Protein AF-A0A3C2DFA2-F1 (afdb_monomer)

Solvent-accessible surface area (backbone atoms only — not comparable to full-atom values): 5857 Å² total; per-residue (Å²): 137,88,79,89,78,58,80,88,49,46,68,59,49,36,71,73,53,48,49,63,25,35,42,37,36,44,33,98,86,67,53,73,47,77,44,80,42,63,51,43,82,39,80,90,75,73,42,81,45,70,84,70,58,69,76,57,40,58,28,20,40,41,68,92,92,49,96,56,48,26,65,31,34,38,40,31,59,35,93,50,95,86,43,7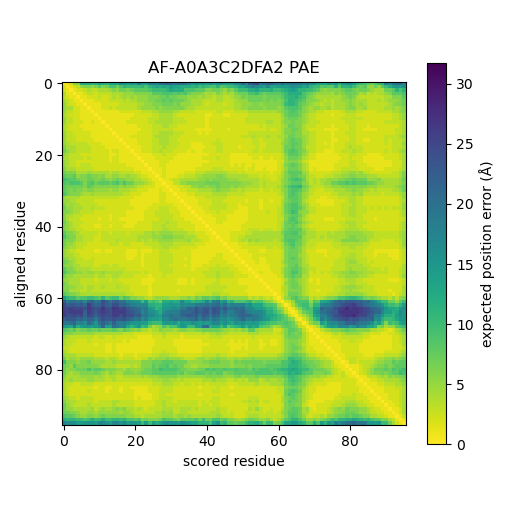2,63,50,74,45,82,45,73,34,66,54,83,132

Mean predicted aligned error: 4.71 Å

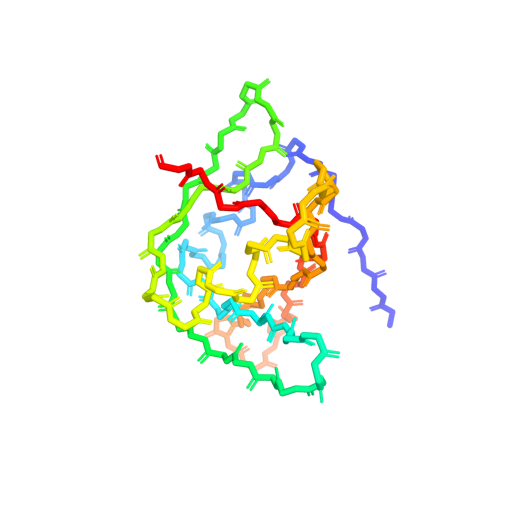Secondary structure (DSSP, 8-state):
------GGGHHHHHHHH-S-PEEEEE-TTS-EEEEE--EEEETTTTEEEE---HHHHHHHSPSTT----EEEEEEE--SSTTSPPEEEEEEE----

Nearest PDB structures (foldseek):
  3tgv-assembly2_D  TM=6.459E-01  e=1.375E-01  Vibrio cholerae O395
  2re7-assembly1_A-2  TM=5.847E-01  e=4.553E-01  Psychrobacter arcticus 273-4
  3swj-assembly1_A  TM=5.535E-01  e=6.056E-01  Campylobacter jejuni RM1221
  6u73-assembly1_A  TM=6.228E-01  e=2.990E+00  Homo sapiens
  6eub-assembly1_A  TM=2.906E-01  e=2.124E+00  Homo sapiens

Foldseek 3Di:
DDDDDDLVCVVVVCVQLPQWFWKWFAAPVGDIDTDTWGWDQDPVVSDIDTDDDDVRQNRQADDPPDPWGGWMKTWRDHPDPVGDIDIDIDRHHRDD

Radius of gyration: 13.74 Å; Cα contacts (8 Å, |Δi|>4): 153; chains: 1; bounding box: 36×30×30 Å

Sequence (96 aa):
MSISVPANDVPERLAEYGSAPFLVTTSVDGRVKVVHVAVLWDIQVAAFRCSPGGGTLQNLAGAEGGHAGRSATLVFPGRDADTHSWLVDVTGTADP

Structure (mmCIF, N/CA/C/O backbone):
data_AF-A0A3C2DFA2-F1
#
_entry.id   AF-A0A3C2DFA2-F1
#
loop_
_atom_site.group_PDB
_atom_site.id
_atom_site.type_symbol
_atom_site.label_atom_id
_atom_site.label_alt_id
_atom_site.label_comp_id
_atom_site.label_asym_id
_atom_site.label_entity_id
_atom_site.label_seq_id
_atom_site.pdbx_PDB_ins_code
_atom_site.Cartn_x
_atom_site.Cartn_y
_atom_site.Cartn_z
_atom_site.occupancy
_atom_site.B_iso_or_equiv
_atom_site.auth_seq_id
_atom_site.auth_comp_id
_atom_site.auth_asym_id
_atom_site.auth_atom_id
_atom_site.pdbx_PDB_model_num
ATOM 1 N N . MET A 1 1 ? 18.337 -4.036 7.881 1.00 62.41 1 MET A N 1
ATOM 2 C CA . MET A 1 1 ? 18.375 -2.583 7.600 1.00 62.41 1 MET A CA 1
ATOM 3 C C . MET A 1 1 ? 17.176 -2.245 6.735 1.00 62.41 1 MET A C 1
ATOM 5 O O . MET A 1 1 ? 16.881 -3.034 5.849 1.00 62.41 1 MET A O 1
ATOM 9 N N . SER A 1 2 ? 16.492 -1.133 6.997 1.00 75.56 2 SER A N 1
ATOM 10 C CA . SER A 1 2 ? 15.501 -0.553 6.082 1.00 75.56 2 SER A CA 1
ATOM 11 C C . SER A 1 2 ? 16.152 0.564 5.264 1.00 75.56 2 SER A C 1
ATOM 13 O O . SER A 1 2 ? 17.080 1.221 5.738 1.00 75.56 2 SER A O 1
ATOM 15 N N . ILE A 1 3 ? 15.685 0.759 4.032 1.00 80.81 3 ILE A N 1
ATOM 16 C CA . ILE A 1 3 ? 16.108 1.853 3.151 1.00 80.81 3 ILE A CA 1
ATOM 17 C C . ILE A 1 3 ? 14.896 2.764 2.983 1.00 80.81 3 ILE A C 1
ATOM 19 O O . ILE A 1 3 ? 13.816 2.291 2.634 1.00 80.81 3 ILE A O 1
ATOM 23 N N . SER A 1 4 ? 15.059 4.052 3.286 1.00 84.94 4 SER A N 1
ATOM 24 C CA . SER A 1 4 ? 13.977 5.022 3.111 1.00 84.94 4 SER A CA 1
ATOM 25 C C . SER A 1 4 ? 13.751 5.289 1.625 1.00 84.94 4 SER A C 1
ATOM 27 O O . SER A 1 4 ? 14.716 5.476 0.885 1.00 84.94 4 SER A O 1
ATOM 29 N N . VAL A 1 5 ? 12.487 5.330 1.210 1.00 85.19 5 VAL A N 1
ATOM 30 C CA . VAL A 1 5 ? 12.074 5.692 -0.150 1.00 85.19 5 VAL A CA 1
ATOM 31 C C . VAL A 1 5 ? 11.389 7.055 -0.078 1.00 85.19 5 VAL A C 1
ATOM 33 O O . VAL A 1 5 ? 10.365 7.174 0.601 1.00 85.19 5 VAL A O 1
ATOM 36 N N . PRO A 1 6 ? 11.922 8.096 -0.732 1.00 88.62 6 PRO A N 1
ATOM 37 C CA . PRO A 1 6 ? 11.277 9.397 -0.746 1.00 88.62 6 PRO A CA 1
ATOM 38 C C . PRO A 1 6 ? 10.076 9.393 -1.709 1.00 88.62 6 PRO A C 1
ATOM 40 O O . PRO A 1 6 ? 10.009 8.614 -2.659 1.00 88.62 6 PRO A O 1
ATOM 43 N N . ALA A 1 7 ? 9.098 10.270 -1.469 1.00 87.25 7 ALA A N 1
ATOM 44 C CA . ALA A 1 7 ? 7.828 10.263 -2.207 1.00 87.25 7 ALA A CA 1
ATOM 45 C C . ALA A 1 7 ? 7.988 10.468 -3.729 1.00 87.25 7 ALA A C 1
ATOM 47 O O . ALA A 1 7 ? 7.182 9.970 -4.511 1.00 87.25 7 ALA A O 1
ATOM 48 N N . ASN A 1 8 ? 9.038 11.172 -4.160 1.00 91.12 8 ASN A N 1
ATOM 49 C CA . ASN A 1 8 ? 9.363 11.373 -5.574 1.00 91.12 8 ASN A CA 1
ATOM 50 C C . ASN A 1 8 ? 9.804 10.083 -6.288 1.00 91.12 8 ASN A C 1
ATOM 52 O O . ASN A 1 8 ? 9.682 10.017 -7.508 1.00 91.12 8 ASN A O 1
ATOM 56 N N . ASP A 1 9 ? 10.248 9.064 -5.548 1.00 93.50 9 ASP A N 1
ATOM 57 C CA . ASP A 1 9 ? 10.713 7.786 -6.105 1.00 93.50 9 ASP A CA 1
ATOM 58 C C . ASP A 1 9 ? 9.592 6.731 -6.152 1.00 93.50 9 ASP A C 1
ATOM 60 O O . ASP A 1 9 ? 9.775 5.639 -6.694 1.00 93.50 9 ASP A O 1
ATOM 64 N N . VAL A 1 10 ? 8.398 7.046 -5.628 1.00 94.81 10 VAL A N 1
ATOM 65 C CA . VAL A 1 10 ? 7.231 6.145 -5.638 1.00 94.81 10 VAL A CA 1
ATOM 66 C C . VAL A 1 10 ? 6.877 5.646 -7.047 1.00 94.81 10 VAL A C 1
ATOM 68 O O . VAL A 1 10 ? 6.646 4.444 -7.182 1.00 94.81 10 VAL A O 1
ATOM 71 N N . PRO A 1 11 ? 6.864 6.475 -8.113 1.00 95.38 11 PRO A N 1
ATOM 72 C CA . PRO A 1 11 ? 6.597 5.982 -9.465 1.00 95.38 11 PRO A CA 1
ATOM 73 C C . PRO A 1 11 ? 7.604 4.928 -9.941 1.00 95.38 11 PRO A C 1
ATOM 75 O O . PRO A 1 11 ? 7.209 3.945 -10.566 1.00 95.38 11 PRO A O 1
ATOM 78 N N . GLU A 1 12 ? 8.889 5.100 -9.619 1.00 95.25 12 GLU A N 1
ATOM 79 C CA . GLU A 1 12 ? 9.930 4.129 -9.968 1.00 95.25 12 GLU A CA 1
ATOM 80 C C . GLU A 1 12 ? 9.740 2.827 -9.185 1.00 95.25 12 GLU A C 1
ATOM 82 O O . GLU A 1 12 ? 9.783 1.743 -9.765 1.00 95.25 12 GLU A O 1
ATOM 87 N N . ARG A 1 13 ? 9.432 2.919 -7.884 1.00 94.44 13 ARG A N 1
ATOM 88 C CA . ARG A 1 13 ? 9.134 1.729 -7.080 1.00 94.44 13 ARG A CA 1
ATOM 89 C C . ARG A 1 13 ? 7.889 0.997 -7.578 1.00 94.44 13 ARG A C 1
ATOM 91 O O . ARG A 1 13 ? 7.895 -0.224 -7.636 1.00 94.44 13 ARG A O 1
ATOM 98 N N . LEU A 1 14 ? 6.841 1.699 -8.005 1.00 95.50 14 LEU A N 1
ATOM 99 C CA . LEU A 1 14 ? 5.662 1.056 -8.597 1.00 95.50 14 LEU A CA 1
ATOM 100 C C . LEU A 1 14 ? 5.974 0.355 -9.927 1.00 95.50 14 LEU A C 1
ATOM 102 O O . LEU A 1 14 ? 5.356 -0.666 -10.225 1.00 95.50 14 LEU A O 1
ATOM 106 N N . ALA A 1 15 ? 6.930 0.861 -10.710 1.00 94.81 15 ALA A N 1
ATOM 107 C CA . ALA A 1 15 ? 7.400 0.180 -11.915 1.00 94.81 15 ALA A CA 1
ATOM 108 C C . ALA A 1 15 ? 8.195 -1.100 -11.593 1.00 94.81 15 ALA A C 1
ATOM 110 O O . ALA A 1 15 ? 8.115 -2.072 -12.342 1.00 94.81 15 ALA A O 1
ATOM 111 N N . GLU A 1 16 ? 8.933 -1.116 -10.481 1.00 93.38 16 GLU A N 1
ATOM 112 C CA . GLU A 1 16 ? 9.717 -2.271 -10.026 1.00 93.38 16 GLU A CA 1
ATOM 113 C C . GLU A 1 16 ? 8.858 -3.350 -9.347 1.00 93.38 16 GLU A C 1
ATOM 115 O O . GLU A 1 16 ? 8.978 -4.533 -9.666 1.00 93.38 16 GLU A O 1
ATOM 120 N N . TYR A 1 17 ? 7.992 -2.945 -8.419 1.00 94.56 17 TYR A N 1
ATOM 121 C CA . TYR A 1 17 ? 7.224 -3.838 -7.546 1.00 94.56 17 TYR A CA 1
ATOM 122 C C . TYR A 1 17 ? 5.808 -4.137 -8.054 1.00 94.56 17 TYR A C 1
ATOM 124 O O . TYR A 1 17 ? 5.138 -5.039 -7.549 1.00 94.56 17 TYR A O 1
ATOM 132 N N . GLY A 1 18 ? 5.332 -3.378 -9.041 1.00 95.25 18 GLY A N 1
ATOM 133 C CA . GLY A 1 18 ? 3.944 -3.401 -9.482 1.00 95.25 18 GLY A CA 1
ATOM 134 C C . GLY A 1 18 ? 3.017 -2.563 -8.597 1.00 95.25 18 GLY A C 1
ATOM 135 O O . GLY A 1 18 ? 3.385 -2.050 -7.542 1.00 95.25 18 GLY A O 1
ATOM 136 N N . SER A 1 19 ? 1.770 -2.419 -9.046 1.00 96.25 19 SER A N 1
ATOM 137 C CA . SER A 1 19 ? 0.756 -1.552 -8.431 1.00 96.25 19 SER A CA 1
ATOM 138 C C . SER A 1 19 ? -0.338 -2.315 -7.683 1.00 96.25 19 SER A C 1
ATOM 140 O O . SER A 1 19 ? -1.421 -1.780 -7.455 1.00 96.25 19 SER A O 1
ATOM 142 N N . ALA A 1 20 ? -0.080 -3.566 -7.299 1.00 96.31 20 ALA A N 1
ATOM 143 C CA . ALA A 1 20 ? -1.044 -4.399 -6.589 1.00 96.31 20 ALA A CA 1
ATOM 144 C C . ALA A 1 20 ? -0.452 -4.958 -5.279 1.00 96.31 20 ALA A C 1
ATOM 146 O O . ALA A 1 20 ? -0.088 -6.129 -5.209 1.00 96.31 20 ALA A O 1
ATOM 147 N N . PRO A 1 21 ? -0.286 -4.118 -4.243 1.00 97.56 21 PRO A N 1
ATOM 148 C CA . PRO A 1 21 ? 0.205 -4.556 -2.943 1.00 97.56 21 PRO A CA 1
ATOM 149 C C . PRO A 1 21 ? -0.859 -5.316 -2.142 1.00 97.56 21 PRO A C 1
ATOM 151 O O . PRO A 1 21 ? -2.063 -5.283 -2.426 1.00 97.56 21 PRO A O 1
ATOM 154 N N . PHE A 1 22 ? -0.412 -5.912 -1.039 1.00 98.12 22 PHE A N 1
ATOM 155 C CA . PHE A 1 22 ? -1.294 -6.212 0.080 1.00 98.12 22 PHE A CA 1
ATOM 156 C C . PHE A 1 22 ? -1.520 -4.950 0.914 1.00 98.12 22 PHE A C 1
ATOM 158 O O . PHE A 1 22 ? -0.572 -4.345 1.406 1.00 98.12 22 PHE A O 1
ATOM 165 N N . LEU A 1 23 ? -2.777 -4.575 1.117 1.00 97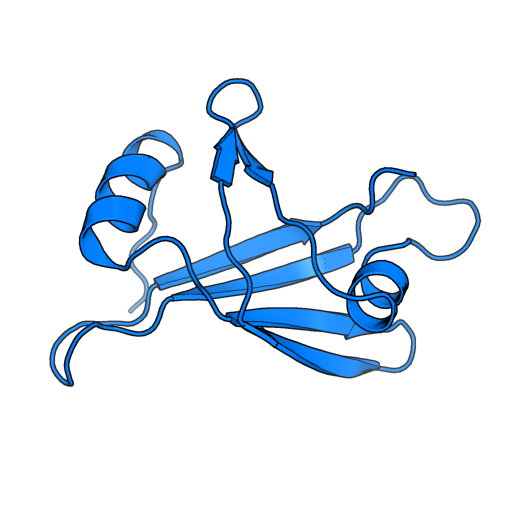.81 23 LEU A N 1
ATOM 166 C CA . LEU A 1 23 ? -3.186 -3.556 2.072 1.00 97.81 23 LEU A CA 1
ATOM 167 C C . LEU A 1 23 ? -3.525 -4.225 3.405 1.00 97.81 23 LEU A C 1
ATOM 169 O O . LEU A 1 23 ? -4.474 -5.009 3.502 1.00 97.81 23 LEU A O 1
ATOM 173 N N . VAL A 1 24 ? -2.747 -3.884 4.426 1.00 97.50 24 VAL A N 1
ATOM 174 C CA . VAL A 1 24 ? -2.933 -4.302 5.812 1.00 97.50 24 VAL A CA 1
ATOM 175 C C . VAL A 1 24 ? -3.610 -3.1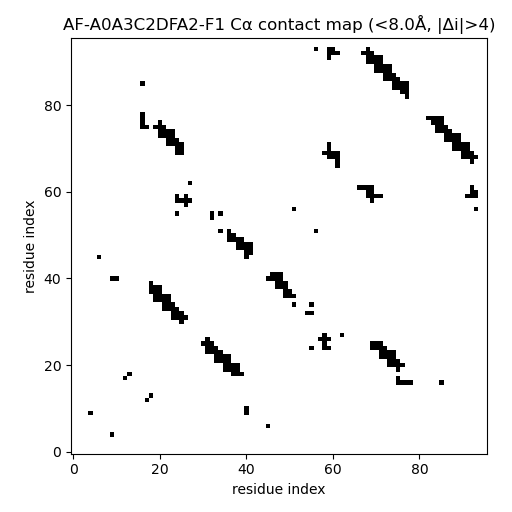70 6.571 1.00 97.50 24 VAL A C 1
ATOM 177 O O . VAL A 1 24 ? -3.126 -2.040 6.590 1.00 97.50 24 VAL A O 1
ATOM 180 N N . THR A 1 25 ? -4.737 -3.473 7.203 1.00 95.12 25 THR A N 1
ATOM 181 C CA . THR A 1 25 ? -5.480 -2.535 8.054 1.00 95.12 25 THR A CA 1
ATOM 182 C C . THR A 1 25 ? -5.825 -3.197 9.374 1.00 95.12 25 THR A C 1
ATOM 184 O O . THR A 1 25 ? -6.022 -4.414 9.422 1.00 95.12 25 THR A O 1
ATOM 187 N N . THR A 1 26 ? -5.959 -2.393 10.422 1.00 91.06 26 THR A N 1
ATOM 188 C CA . THR A 1 26 ? -6.320 -2.871 11.757 1.00 91.06 26 THR A CA 1
ATOM 189 C C . THR A 1 26 ? -7.554 -2.125 12.238 1.00 91.06 26 THR A C 1
ATOM 191 O O . THR A 1 26 ? -7.611 -0.898 12.175 1.00 91.06 26 THR A O 1
ATOM 194 N N . SER A 1 27 ? 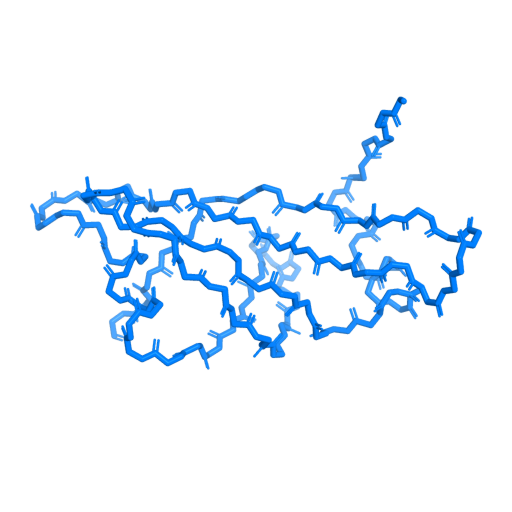-8.556 -2.861 12.697 1.00 85.75 27 SER A N 1
ATOM 195 C CA . SER A 1 27 ? -9.746 -2.300 13.332 1.00 85.75 27 SER A CA 1
ATOM 196 C C . SER A 1 27 ? -9.436 -1.747 14.729 1.00 85.75 27 SER A C 1
ATOM 198 O O . SER A 1 27 ? -8.381 -1.991 15.316 1.00 85.75 27 SER A O 1
ATOM 200 N N . VAL A 1 28 ? -10.411 -1.055 15.320 1.00 82.75 28 VAL A N 1
ATOM 201 C CA . VAL A 1 28 ? -10.317 -0.532 16.696 1.00 82.75 28 VAL A CA 1
ATOM 202 C C . VAL A 1 28 ? -10.159 -1.615 17.766 1.00 82.75 28 VAL A C 1
ATOM 204 O O . VAL A 1 28 ? -9.582 -1.350 18.814 1.00 82.75 28 VAL A O 1
ATOM 207 N N . ASP A 1 29 ? -10.651 -2.827 17.500 1.00 84.69 29 ASP A N 1
ATOM 208 C CA . ASP A 1 29 ? -10.555 -3.986 18.395 1.00 84.69 29 ASP A CA 1
ATOM 209 C C . ASP A 1 29 ? -9.323 -4.866 18.108 1.00 84.69 29 ASP A C 1
ATOM 211 O O . ASP A 1 29 ? -9.196 -5.957 18.660 1.00 84.69 29 ASP A O 1
ATOM 215 N N . GLY A 1 30 ? -8.402 -4.398 17.257 1.00 84.19 30 GLY A N 1
ATOM 216 C CA . GLY A 1 30 ? -7.139 -5.078 16.969 1.00 84.19 30 GLY A CA 1
ATOM 217 C C . GLY A 1 30 ? -7.234 -6.201 15.934 1.00 84.19 30 GLY A C 1
ATOM 218 O O . GLY A 1 30 ? -6.248 -6.903 15.707 1.00 84.19 30 GLY A O 1
ATOM 219 N N . ARG A 1 31 ? -8.383 -6.386 15.273 1.00 87.88 31 ARG A N 1
ATOM 220 C CA . ARG A 1 31 ? -8.507 -7.341 14.165 1.00 87.88 31 ARG A CA 1
ATOM 221 C C . ARG A 1 31 ? -7.789 -6.815 12.930 1.00 87.88 31 ARG A C 1
ATOM 223 O O . ARG A 1 31 ? -8.086 -5.739 12.413 1.00 87.88 31 ARG A O 1
ATOM 230 N N . VAL A 1 32 ? -6.868 -7.627 12.426 1.00 92.06 32 VAL A N 1
ATOM 231 C CA . VAL A 1 32 ? -6.127 -7.338 11.199 1.00 92.06 32 VAL A CA 1
ATOM 232 C C . VAL A 1 32 ? -6.903 -7.853 9.995 1.00 92.06 32 VAL A C 1
ATOM 234 O O . VAL A 1 32 ? -7.407 -8.978 9.987 1.00 92.06 32 VAL A O 1
ATOM 237 N N . LYS A 1 33 ? -6.959 -7.038 8.945 1.00 93.88 33 LYS A N 1
ATOM 238 C CA . LYS A 1 33 ? -7.445 -7.428 7.628 1.00 93.88 33 LYS A CA 1
ATOM 239 C C . LYS A 1 33 ? -6.368 -7.175 6.586 1.00 93.88 33 LYS A C 1
ATOM 241 O O . LYS A 1 33 ? -5.833 -6.072 6.504 1.00 93.88 33 LYS A O 1
ATOM 246 N N . VAL A 1 34 ? -6.115 -8.192 5.769 1.00 97.25 34 VAL A N 1
ATOM 247 C CA . VAL A 1 34 ? -5.177 -8.147 4.647 1.00 97.25 34 VAL A CA 1
ATOM 248 C C . VAL A 1 34 ? -5.952 -8.401 3.363 1.00 97.25 34 VAL A C 1
ATOM 250 O O . VAL A 1 34 ? -6.704 -9.372 3.274 1.00 97.25 34 VAL A O 1
ATOM 253 N N . VAL A 1 35 ? -5.800 -7.520 2.380 1.00 97.12 35 VAL A N 1
ATOM 254 C CA . VAL A 1 35 ? -6.414 -7.671 1.054 1.00 97.12 35 VAL A CA 1
ATOM 255 C C . VAL A 1 35 ? -5.408 -7.323 -0.027 1.00 97.12 35 VAL A C 1
ATOM 257 O O . VAL A 1 35 ? -4.614 -6.409 0.147 1.00 97.12 35 VAL A O 1
ATOM 260 N N . HIS A 1 36 ? -5.461 -8.020 -1.154 1.00 97.12 36 HIS A N 1
ATOM 261 C CA . HIS A 1 36 ? -4.749 -7.601 -2.356 1.00 97.12 36 HIS A CA 1
ATOM 262 C C . HIS A 1 36 ? -5.581 -6.526 -3.068 1.00 97.12 36 HIS A C 1
ATOM 264 O O . HIS A 1 36 ? -6.775 -6.737 -3.297 1.00 97.12 36 HIS A O 1
ATOM 270 N N . VAL A 1 37 ? -4.993 -5.371 -3.384 1.00 97.19 37 VAL A N 1
ATOM 271 C CA . VAL A 1 37 ? -5.726 -4.240 -3.974 1.00 97.19 37 VAL A CA 1
ATOM 272 C C . VAL A 1 37 ? -4.869 -3.516 -5.005 1.00 97.19 37 VAL A C 1
ATOM 274 O O . VAL A 1 37 ? -3.682 -3.316 -4.786 1.00 97.19 37 VAL A O 1
ATOM 277 N N . ALA A 1 38 ? -5.468 -3.106 -6.124 1.00 97.56 38 ALA A N 1
ATOM 278 C CA . ALA A 1 38 ? -4.801 -2.211 -7.062 1.00 97.56 38 ALA A CA 1
ATOM 279 C C . ALA A 1 38 ? -4.732 -0.795 -6.472 1.00 97.56 38 ALA A C 1
ATOM 281 O O . ALA A 1 38 ? -5.739 -0.271 -5.983 1.00 97.56 38 ALA A O 1
ATOM 282 N N . VAL A 1 39 ? -3.555 -0.180 -6.534 1.00 97.50 39 VAL A N 1
ATOM 283 C CA . VAL A 1 39 ? -3.313 1.186 -6.073 1.00 97.50 39 VAL A CA 1
ATOM 284 C C . VAL A 1 39 ? -2.945 2.098 -7.237 1.00 97.50 39 VAL A C 1
ATOM 286 O O . VAL A 1 39 ? -2.317 1.685 -8.211 1.00 97.50 39 VAL A O 1
ATOM 289 N N . LEU A 1 40 ? -3.311 3.366 -7.106 1.00 96.81 40 LEU A N 1
ATOM 290 C CA . LEU A 1 40 ? -2.865 4.454 -7.966 1.00 96.81 40 LEU A CA 1
ATOM 291 C C . LEU A 1 40 ? -2.077 5.451 -7.121 1.00 96.81 40 LEU A C 1
ATOM 293 O O . LEU A 1 40 ? -2.454 5.726 -5.982 1.00 96.81 40 LEU A O 1
ATOM 297 N N . TRP A 1 41 ? -0.999 5.996 -7.676 1.00 96.31 41 TRP A N 1
ATOM 298 C CA . TRP A 1 41 ? -0.257 7.084 -7.047 1.00 96.31 41 TRP A CA 1
ATOM 299 C C . TRP A 1 41 ? -0.798 8.432 -7.517 1.00 96.31 41 TRP A C 1
ATOM 301 O O . TRP A 1 41 ? -0.772 8.736 -8.710 1.00 96.31 41 TRP A O 1
ATOM 311 N N . ASP A 1 42 ? -1.272 9.238 -6.574 1.00 94.88 42 ASP A N 1
ATOM 312 C CA . ASP A 1 42 ? -1.673 10.619 -6.798 1.00 94.88 42 ASP A CA 1
ATOM 313 C C . ASP A 1 42 ? -0.507 11.546 -6.437 1.00 94.88 42 ASP A C 1
ATOM 315 O O . ASP A 1 42 ? -0.246 11.833 -5.267 1.00 94.88 42 ASP A O 1
ATOM 319 N N . ILE A 1 43 ? 0.208 12.006 -7.465 1.00 91.00 43 ILE A N 1
ATOM 320 C CA . ILE A 1 43 ? 1.383 12.873 -7.317 1.00 91.00 43 ILE A CA 1
ATOM 321 C C . ILE A 1 43 ? 1.036 14.253 -6.740 1.00 91.00 43 ILE A C 1
ATOM 323 O O . ILE A 1 43 ? 1.902 14.890 -6.148 1.00 91.00 43 ILE A O 1
ATOM 327 N N . GLN A 1 44 ? -0.207 14.727 -6.895 1.00 92.06 44 GLN A N 1
ATOM 328 C CA . GLN A 1 44 ? -0.594 16.076 -6.466 1.00 92.06 44 GLN A CA 1
ATOM 329 C C . GLN A 1 44 ? -0.702 16.171 -4.944 1.00 92.06 44 GLN A C 1
ATOM 331 O O . GLN A 1 44 ? -0.357 17.196 -4.362 1.00 92.06 44 GLN A O 1
ATOM 336 N N . VAL A 1 45 ? -1.156 15.094 -4.302 1.00 91.50 45 VAL A N 1
ATOM 337 C CA . VAL A 1 45 ? -1.307 15.012 -2.840 1.00 91.50 45 VAL A CA 1
ATOM 338 C C . VAL A 1 45 ? -0.341 14.021 -2.189 1.00 91.50 45 VAL A C 1
ATOM 340 O O . VAL A 1 45 ? -0.433 13.786 -0.988 1.00 91.50 45 VAL A O 1
ATOM 343 N N . ALA A 1 46 ? 0.574 13.443 -2.973 1.00 92.06 46 ALA A N 1
ATOM 344 C CA . ALA A 1 46 ? 1.523 12.419 -2.548 1.00 92.06 46 ALA A CA 1
ATOM 345 C C . ALA A 1 46 ? 0.850 11.268 -1.770 1.00 92.06 46 ALA A C 1
ATOM 347 O O . ALA A 1 46 ? 1.287 10.899 -0.677 1.00 92.06 46 ALA A O 1
ATOM 348 N N . ALA A 1 47 ? -0.229 10.707 -2.331 1.00 93.69 47 ALA A N 1
ATOM 349 C CA . ALA A 1 47 ? -1.029 9.671 -1.679 1.00 93.69 47 ALA A CA 1
ATOM 350 C C . ALA A 1 47 ? -1.356 8.488 -2.598 1.00 93.69 47 ALA A C 1
ATOM 352 O O . ALA A 1 47 ? -1.513 8.630 -3.811 1.00 93.69 47 ALA A O 1
ATOM 353 N N . PHE A 1 48 ? -1.533 7.312 -1.995 1.00 96.00 48 PHE A N 1
ATOM 354 C CA . PHE A 1 48 ? -2.088 6.148 -2.680 1.00 96.00 48 PHE A CA 1
ATOM 355 C C . PHE A 1 48 ? -3.620 6.192 -2.667 1.00 96.00 48 PHE A C 1
ATOM 357 O O . PHE A 1 48 ? -4.237 6.418 -1.626 1.00 96.00 48 PHE A O 1
ATOM 364 N N . ARG A 1 49 ? -4.240 5.919 -3.816 1.00 95.81 49 ARG A N 1
ATOM 365 C CA . ARG A 1 49 ? -5.690 5.749 -3.982 1.00 95.81 49 ARG A CA 1
ATOM 366 C C . ARG A 1 49 ? -6.001 4.291 -4.293 1.00 95.81 49 ARG A C 1
ATOM 368 O O . ARG A 1 49 ? -5.290 3.667 -5.076 1.00 95.81 49 ARG A O 1
ATOM 375 N N . CYS A 1 50 ? -7.057 3.745 -3.699 1.00 95.81 50 CYS A N 1
ATOM 376 C CA . CYS A 1 50 ? -7.510 2.381 -3.9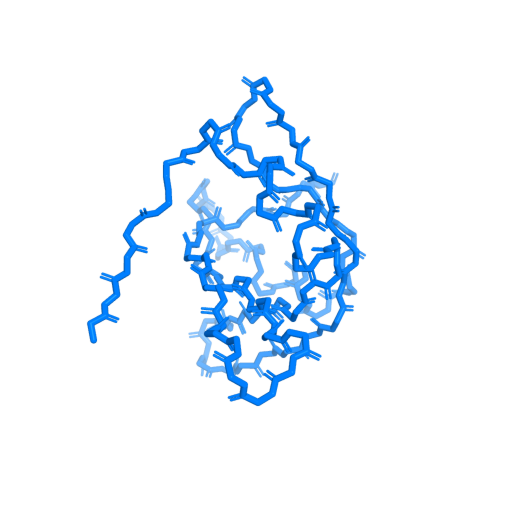69 1.00 95.81 50 CYS A CA 1
ATOM 377 C C . CYS A 1 50 ? -8.999 2.208 -3.639 1.00 95.81 50 CYS A C 1
ATOM 379 O O . CYS A 1 50 ? -9.591 3.049 -2.966 1.00 95.81 50 CYS A O 1
ATOM 381 N N . SER A 1 51 ? -9.596 1.105 -4.097 1.00 95.62 51 SER A N 1
ATOM 382 C CA . SER A 1 51 ? -11.010 0.778 -3.852 1.00 95.62 51 SER A CA 1
ATOM 383 C C . SER A 1 51 ? -11.139 -0.597 -3.186 1.00 95.62 51 SER A C 1
ATOM 385 O O . SER A 1 51 ? -11.453 -1.584 -3.856 1.00 95.62 51 SER A O 1
ATOM 387 N N . PRO A 1 52 ? -10.838 -0.713 -1.879 1.00 94.56 52 PRO A N 1
ATOM 388 C CA . PRO A 1 52 ? -10.926 -1.982 -1.175 1.00 94.56 52 PRO A CA 1
ATOM 389 C C . PRO A 1 52 ? -12.375 -2.295 -0.765 1.00 94.56 52 PRO A C 1
ATOM 391 O O . PRO A 1 52 ? -13.258 -1.440 -0.780 1.00 94.56 52 PRO A O 1
ATOM 394 N N . GLY A 1 53 ? -12.632 -3.539 -0.356 1.00 94.19 53 GLY A N 1
ATOM 395 C CA . GLY A 1 53 ? -13.966 -3.958 0.085 1.00 94.19 53 GLY A CA 1
ATOM 396 C C . GLY A 1 53 ? -14.395 -3.377 1.442 1.00 94.19 53 GLY A C 1
ATOM 397 O O . GLY A 1 53 ? -13.569 -2.946 2.249 1.00 94.19 53 GLY A O 1
ATOM 398 N N . GLY A 1 54 ? -15.696 -3.477 1.746 1.00 91.81 54 GLY A N 1
ATOM 399 C CA . GLY A 1 54 ? -16.341 -2.831 2.901 1.00 91.81 54 GLY A CA 1
ATOM 400 C C . GLY A 1 54 ? -15.661 -3.044 4.257 1.00 91.81 54 GLY A C 1
ATOM 401 O O . GLY A 1 54 ? -15.482 -2.091 4.998 1.00 91.81 54 GLY A O 1
ATOM 402 N N . GLY A 1 55 ? -15.194 -4.255 4.578 1.00 90.69 55 GLY A N 1
ATOM 403 C CA . GLY A 1 55 ? -14.503 -4.467 5.862 1.00 90.69 55 GLY A CA 1
ATOM 404 C C . GLY A 1 55 ? -13.150 -3.744 5.979 1.00 90.69 55 GLY A C 1
ATOM 405 O O . GLY A 1 55 ? -12.712 -3.457 7.080 1.00 90.69 55 GLY A O 1
ATOM 406 N N . THR A 1 56 ? -12.480 -3.445 4.860 1.00 93.12 56 THR A N 1
ATOM 407 C CA . THR A 1 56 ? -11.259 -2.620 4.875 1.00 93.12 56 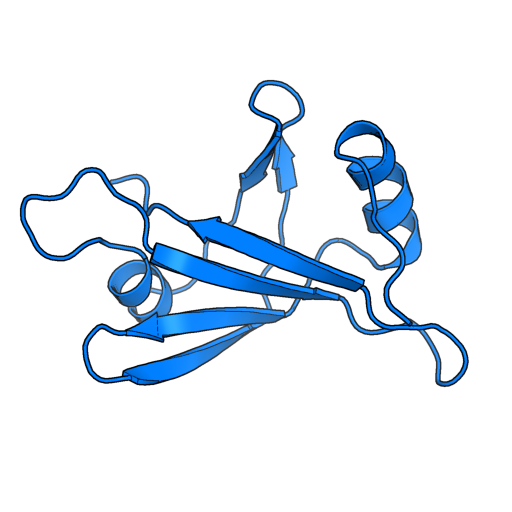THR A CA 1
ATOM 408 C C . THR A 1 56 ? -11.632 -1.147 5.013 1.00 93.12 56 THR A C 1
ATOM 410 O O . THR A 1 56 ? -11.022 -0.442 5.806 1.00 93.12 56 THR A O 1
ATOM 413 N N . LEU A 1 57 ? -12.681 -0.702 4.309 1.00 92.00 57 LEU A N 1
ATOM 414 C CA . LEU A 1 57 ? -13.228 0.649 4.467 1.00 92.00 57 LEU A CA 1
ATOM 415 C C . LEU A 1 57 ? -13.671 0.916 5.911 1.00 92.00 57 LEU A C 1
ATOM 417 O O . LEU A 1 57 ? -13.367 1.972 6.438 1.00 92.00 57 LEU A O 1
ATOM 421 N N . GLN A 1 58 ? -14.298 -0.054 6.582 1.00 89.31 58 GLN A N 1
ATOM 422 C CA . GLN A 1 58 ? -14.659 0.044 8.002 1.00 89.31 58 GLN A CA 1
ATOM 423 C C . GLN A 1 58 ? -13.440 0.186 8.921 1.00 89.31 58 GLN A C 1
ATOM 425 O O . GLN A 1 58 ? -13.509 0.919 9.899 1.00 89.31 58 GLN A O 1
ATOM 430 N N . ASN A 1 59 ? -12.324 -0.485 8.612 1.00 89.94 59 ASN A N 1
ATOM 431 C CA . ASN A 1 59 ? -11.084 -0.318 9.374 1.00 89.94 59 ASN A CA 1
ATOM 432 C C . ASN A 1 59 ? -10.453 1.068 9.164 1.00 89.94 59 ASN A C 1
ATOM 434 O O . ASN A 1 59 ? -9.782 1.567 10.062 1.00 89.94 59 ASN A O 1
ATOM 438 N N . LEU A 1 60 ? -10.636 1.667 7.982 1.00 88.62 60 LEU A N 1
ATOM 439 C CA . LEU A 1 60 ? -10.103 2.988 7.625 1.00 88.62 60 LEU A CA 1
ATOM 440 C C . LEU A 1 60 ? -11.016 4.143 8.045 1.00 88.62 60 LEU A C 1
ATOM 442 O O . LEU A 1 60 ? -10.529 5.242 8.312 1.00 88.62 60 LEU A O 1
ATOM 446 N N . ALA A 1 61 ? -12.326 3.905 8.112 1.00 81.06 61 ALA A N 1
ATOM 447 C CA . ALA A 1 61 ? -13.282 4.820 8.703 1.00 81.06 61 ALA A CA 1
ATOM 448 C C . ALA A 1 61 ? -12.888 5.007 10.175 1.00 81.06 61 ALA A C 1
ATOM 450 O O . ALA A 1 61 ? -12.832 4.054 10.954 1.00 81.06 61 ALA A O 1
ATOM 451 N N . GLY A 1 62 ? -12.518 6.233 10.546 1.00 63.94 62 GLY A N 1
ATOM 452 C CA . GLY A 1 62 ? -12.193 6.577 11.927 1.00 63.94 62 GLY A CA 1
ATOM 453 C C . GLY A 1 62 ? -13.314 6.166 12.891 1.00 63.94 62 GLY A C 1
ATOM 454 O O . GLY A 1 62 ? -14.442 5.890 12.485 1.00 63.94 62 GLY A O 1
ATOM 455 N N . ALA A 1 63 ? -13.022 6.150 14.198 1.00 54.81 63 ALA A N 1
ATOM 456 C CA . ALA A 1 63 ? -14.130 6.115 15.156 1.00 54.81 63 ALA A CA 1
ATOM 457 C C . ALA A 1 63 ? -14.986 7.373 14.929 1.00 54.81 63 ALA A C 1
ATOM 459 O O . ALA A 1 63 ? -14.422 8.435 14.641 1.00 54.81 63 ALA A O 1
ATOM 460 N N . GLU A 1 64 ? -16.312 7.238 15.006 1.00 51.97 64 GLU A N 1
ATOM 461 C CA . GLU A 1 64 ? -17.243 8.332 14.721 1.00 51.97 64 GLU A CA 1
ATOM 462 C C . GLU A 1 64 ? -16.798 9.639 15.400 1.00 51.97 64 GLU A C 1
ATOM 464 O O . GLU A 1 64 ? -16.574 9.684 16.610 1.00 51.97 64 GLU A O 1
ATOM 469 N N . GLY A 1 65 ? -16.621 10.696 14.599 1.00 49.09 65 GLY A N 1
ATOM 470 C CA . GLY A 1 65 ? -16.269 12.040 15.075 1.00 49.09 65 GLY A CA 1
ATOM 471 C C . GLY A 1 65 ? -14.804 12.472 14.920 1.00 49.09 65 GLY A C 1
ATOM 472 O O . GLY A 1 65 ? -14.495 13.618 15.235 1.00 49.09 65 GLY A O 1
ATOM 473 N N . GLY A 1 66 ? -13.899 11.628 14.411 1.00 47.72 66 GLY A N 1
ATOM 474 C CA . GLY A 1 66 ? -12.498 12.004 14.173 1.00 47.72 66 GLY A CA 1
ATOM 475 C C . GLY A 1 66 ? -12.132 12.118 12.691 1.00 47.72 66 GLY A C 1
ATOM 476 O O . GLY A 1 66 ? -12.223 11.140 11.961 1.00 47.72 66 GLY A O 1
ATOM 477 N N . HIS A 1 67 ? -11.625 13.275 12.251 1.00 50.97 67 HIS A N 1
ATOM 478 C CA . HIS A 1 67 ? -10.983 13.456 10.930 1.00 50.97 67 HIS A CA 1
ATOM 479 C C . HIS A 1 67 ? -9.587 12.803 10.831 1.00 50.97 67 HIS A C 1
ATOM 481 O O . HIS A 1 67 ? -8.868 13.005 9.856 1.00 50.97 67 HIS A O 1
ATOM 487 N N . ALA A 1 68 ? -9.168 12.051 11.851 1.00 61.47 68 ALA A N 1
ATOM 488 C CA . ALA A 1 68 ? -7.890 11.359 11.857 1.00 61.47 68 ALA A CA 1
ATOM 489 C C . ALA A 1 68 ? -8.047 9.995 11.173 1.00 61.47 68 ALA A C 1
ATOM 491 O O . ALA A 1 68 ? -8.796 9.141 11.653 1.00 61.47 68 ALA A O 1
ATOM 492 N N . GLY A 1 69 ? -7.346 9.798 10.054 1.00 66.56 69 GLY A N 1
ATOM 493 C CA . GLY A 1 69 ? -7.261 8.493 9.403 1.00 66.56 69 GLY A CA 1
ATOM 494 C C . GLY A 1 69 ? -6.638 7.423 10.307 1.00 66.56 69 GLY A C 1
ATOM 495 O O . GLY A 1 69 ? -6.085 7.710 11.372 1.00 66.56 69 GLY A O 1
ATOM 496 N N . ARG A 1 70 ? -6.736 6.163 9.889 1.00 85.81 70 ARG A N 1
ATOM 497 C CA . ARG A 1 70 ? -6.227 4.999 10.626 1.00 85.81 70 ARG A CA 1
ATOM 498 C C . ARG A 1 70 ? -4.942 4.484 9.998 1.00 85.81 70 ARG A C 1
ATOM 500 O O . ARG A 1 70 ? -4.769 4.547 8.783 1.00 85.81 70 ARG A O 1
ATOM 507 N N . SER A 1 71 ? -4.042 3.965 10.829 1.00 89.12 71 SER A N 1
ATOM 508 C CA . SER A 1 71 ? -2.806 3.353 10.347 1.00 89.12 71 SER A CA 1
ATOM 509 C C . SER A 1 71 ? -3.106 2.181 9.417 1.00 89.12 71 SER A C 1
ATOM 511 O O . SER A 1 71 ? -3.945 1.326 9.713 1.00 89.12 71 SER A O 1
ATOM 513 N N . ALA A 1 72 ? -2.390 2.144 8.304 1.00 93.88 72 ALA A N 1
ATOM 514 C CA . ALA A 1 72 ? -2.397 1.051 7.355 1.00 93.88 72 ALA A CA 1
ATOM 515 C C . ALA A 1 72 ? -0.987 0.862 6.794 1.00 93.88 72 ALA A C 1
ATOM 517 O O . ALA A 1 72 ? -0.181 1.791 6.803 1.00 93.88 72 ALA A O 1
ATOM 518 N N . THR A 1 73 ? -0.711 -0.326 6.273 1.00 96.38 73 THR A N 1
ATOM 519 C CA . THR A 1 73 ? 0.561 -0.620 5.609 1.00 96.38 73 THR A CA 1
ATOM 520 C C . THR A 1 73 ? 0.275 -1.222 4.245 1.00 96.38 73 THR A C 1
ATOM 522 O O . THR A 1 73 ? -0.516 -2.161 4.126 1.00 96.38 73 THR A O 1
ATOM 525 N N . LEU A 1 74 ? 0.920 -0.693 3.210 1.00 97.50 74 LEU A N 1
ATOM 526 C CA . LEU A 1 74 ? 1.014 -1.355 1.915 1.00 97.50 74 LEU A CA 1
ATOM 527 C C . LEU A 1 74 ? 2.261 -2.233 1.917 1.00 97.50 74 LEU A C 1
ATOM 529 O O . LEU A 1 74 ? 3.354 -1.763 2.230 1.00 97.50 74 LEU A O 1
ATOM 533 N N . VAL A 1 75 ? 2.095 -3.500 1.565 1.00 97.50 75 VAL A N 1
ATOM 534 C CA . VAL A 1 75 ? 3.181 -4.471 1.450 1.00 97.50 75 VAL A CA 1
ATOM 535 C C . VAL A 1 75 ? 3.303 -4.874 -0.009 1.00 97.50 75 VAL A C 1
ATOM 537 O O . VAL A 1 75 ? 2.436 -5.562 -0.554 1.00 97.50 75 VAL A O 1
ATOM 540 N N . PHE A 1 76 ? 4.391 -4.440 -0.630 1.00 96.81 76 PHE A N 1
ATOM 541 C CA . PHE A 1 76 ? 4.782 -4.813 -1.977 1.00 96.81 76 PHE A CA 1
ATOM 542 C C . PHE A 1 76 ? 5.799 -5.959 -1.883 1.00 96.81 76 PHE A C 1
ATOM 544 O O . PHE A 1 76 ? 6.927 -5.734 -1.427 1.00 96.81 76 PHE A O 1
ATOM 551 N N . PRO A 1 77 ? 5.417 -7.197 -2.241 1.00 94.12 77 PRO A N 1
ATOM 552 C CA . PRO A 1 77 ? 6.345 -8.317 -2.206 1.00 94.12 77 PRO A CA 1
ATOM 553 C C . PRO A 1 77 ? 7.456 -8.117 -3.240 1.00 94.12 77 PRO A C 1
ATOM 555 O O . PRO A 1 77 ? 7.218 -7.586 -4.325 1.00 94.12 77 PRO A O 1
ATOM 558 N N . GLY A 1 78 ? 8.665 -8.573 -2.914 1.00 91.31 78 GLY A N 1
ATOM 559 C CA . GLY A 1 78 ? 9.732 -8.684 -3.903 1.00 91.31 78 GLY A CA 1
ATOM 560 C C . GLY A 1 78 ? 9.303 -9.600 -5.050 1.00 91.31 78 GLY A C 1
ATOM 561 O O . GLY A 1 78 ? 8.594 -10.587 -4.839 1.00 91.31 78 GLY A O 1
ATOM 562 N N . ARG A 1 79 ? 9.724 -9.278 -6.274 1.00 86.88 79 ARG A N 1
ATOM 563 C CA . ARG A 1 79 ? 9.391 -10.075 -7.468 1.00 86.88 79 ARG A CA 1
ATOM 564 C C . ARG A 1 79 ? 10.002 -11.487 -7.450 1.00 86.88 79 ARG A C 1
ATOM 566 O O . ARG A 1 79 ? 9.540 -12.368 -8.169 1.00 86.88 79 ARG A O 1
ATOM 573 N N . ASP A 1 80 ? 11.065 -11.675 -6.672 1.00 88.00 80 ASP A N 1
ATOM 574 C CA . ASP A 1 80 ? 11.847 -12.899 -6.522 1.00 88.00 80 ASP A CA 1
ATOM 575 C C . ASP A 1 80 ? 12.422 -12.984 -5.094 1.00 88.00 80 ASP A C 1
ATOM 577 O O . ASP A 1 80 ? 12.226 -12.080 -4.279 1.00 88.00 80 ASP A O 1
ATOM 581 N N . ALA A 1 81 ? 13.104 -14.088 -4.776 1.00 86.75 81 ALA A N 1
ATOM 582 C CA . ALA A 1 81 ? 13.636 -14.350 -3.436 1.00 86.75 81 ALA A CA 1
ATOM 583 C C . ALA A 1 81 ? 14.794 -13.420 -3.024 1.00 86.75 81 ALA A C 1
ATOM 585 O O . ALA A 1 81 ? 15.073 -13.300 -1.831 1.00 86.75 81 ALA A O 1
ATOM 586 N N . ASP A 1 82 ? 15.447 -12.769 -3.989 1.00 87.81 82 ASP A N 1
ATOM 587 C CA . ASP A 1 82 ? 16.606 -11.901 -3.764 1.00 87.81 82 ASP A CA 1
ATOM 588 C C . ASP A 1 82 ? 16.206 -10.415 -3.676 1.00 87.81 82 ASP A C 1
ATOM 590 O O . ASP A 1 82 ? 16.993 -9.564 -3.251 1.00 87.81 82 ASP A O 1
ATOM 594 N N . THR A 1 83 ? 14.965 -10.090 -4.049 1.00 87.38 83 THR A N 1
ATOM 595 C CA . THR A 1 83 ? 14.40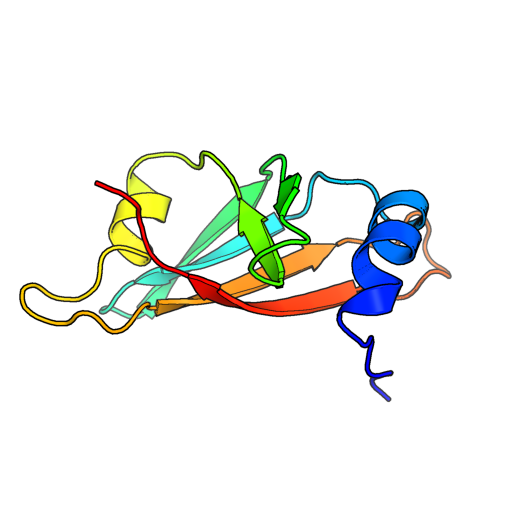7 -8.739 -3.992 1.00 87.38 83 THR A CA 1
ATOM 596 C C . THR A 1 83 ? 13.751 -8.493 -2.633 1.00 87.38 83 THR A C 1
ATOM 598 O O . THR A 1 83 ? 12.837 -9.202 -2.211 1.00 87.38 83 THR A O 1
ATOM 601 N N . HIS A 1 84 ? 14.197 -7.446 -1.937 1.00 89.19 84 HIS A N 1
ATOM 602 C CA . HIS A 1 84 ? 13.599 -7.020 -0.670 1.00 89.19 84 HIS A CA 1
ATOM 603 C C . HIS A 1 84 ? 12.133 -6.624 -0.869 1.00 89.19 84 HIS A C 1
ATOM 605 O O . HIS A 1 84 ? 11.771 -6.143 -1.928 1.00 89.19 84 HIS A O 1
ATOM 611 N N . SER A 1 85 ? 11.280 -6.785 0.144 1.00 92.56 85 SER A N 1
ATOM 612 C CA . SER A 1 85 ? 9.922 -6.223 0.083 1.00 92.56 85 SER A CA 1
ATOM 613 C C . SER A 1 85 ? 9.945 -4.720 0.348 1.00 92.56 85 SER A C 1
ATOM 615 O O . SER A 1 85 ? 10.725 -4.247 1.180 1.00 92.56 85 SER A O 1
ATOM 617 N N . TRP A 1 86 ? 9.044 -3.981 -0.295 1.00 95.00 86 TRP A N 1
ATOM 618 C CA . TRP A 1 86 ? 8.822 -2.567 -0.013 1.00 95.00 86 TRP A CA 1
ATOM 619 C C . TRP A 1 86 ? 7.568 -2.399 0.846 1.00 95.00 86 TRP A C 1
ATOM 621 O O . TRP A 1 86 ? 6.476 -2.834 0.482 1.00 95.00 86 TRP A O 1
ATOM 631 N N . LEU A 1 87 ? 7.740 -1.811 2.029 1.00 94.94 87 LEU A N 1
ATOM 632 C CA . LEU A 1 87 ? 6.654 -1.533 2.962 1.00 94.94 87 LEU A CA 1
ATOM 633 C C . LEU A 1 87 ? 6.429 -0.025 3.016 1.00 94.94 87 LEU A C 1
ATOM 635 O O . LEU A 1 87 ? 7.384 0.742 3.155 1.00 94.94 87 LEU A O 1
ATOM 639 N N . VAL A 1 88 ? 5.167 0.384 2.924 1.00 94.81 88 VAL A N 1
ATOM 640 C CA . VAL A 1 88 ? 4.757 1.783 3.046 1.00 94.81 88 VAL A CA 1
ATOM 641 C C . VAL A 1 88 ? 3.752 1.896 4.175 1.00 94.81 88 VAL A C 1
ATOM 643 O O . VAL A 1 88 ? 2.595 1.498 4.027 1.00 94.81 88 VAL A O 1
ATOM 646 N N . ASP A 1 89 ? 4.194 2.457 5.292 1.00 92.88 89 ASP A N 1
ATOM 647 C CA . ASP A 1 89 ? 3.309 2.810 6.394 1.00 92.88 89 ASP A CA 1
ATOM 648 C C . ASP A 1 89 ? 2.611 4.133 6.084 1.00 92.88 89 ASP A C 1
ATOM 650 O O . ASP A 1 89 ? 3.244 5.132 5.736 1.00 92.88 89 ASP A O 1
ATOM 654 N N . VAL A 1 90 ? 1.285 4.134 6.189 1.00 90.81 90 VAL A N 1
ATOM 655 C CA . VAL A 1 90 ? 0.435 5.268 5.832 1.00 90.81 90 VAL A CA 1
ATOM 656 C C . VAL A 1 90 ? -0.647 5.498 6.878 1.00 90.81 90 VAL A C 1
ATOM 658 O O . VAL A 1 90 ? -1.000 4.625 7.673 1.00 90.81 90 VAL A O 1
ATOM 661 N N . THR A 1 91 ? -1.218 6.697 6.843 1.00 90.44 91 THR A N 1
ATOM 662 C CA . THR A 1 91 ? -2.500 6.987 7.486 1.00 90.44 91 THR A CA 1
ATOM 663 C C . THR A 1 91 ? -3.566 7.001 6.398 1.00 90.44 91 THR A C 1
ATOM 665 O O . THR A 1 91 ? -3.529 7.856 5.518 1.00 90.44 91 THR A O 1
ATOM 668 N N . GLY A 1 92 ? -4.477 6.031 6.419 1.00 89.62 92 GLY A N 1
ATOM 669 C CA . GLY A 1 92 ? -5.545 5.902 5.435 1.00 89.62 92 GLY A CA 1
ATOM 670 C C . GLY A 1 92 ? -6.854 6.517 5.920 1.00 89.62 92 GLY A C 1
ATOM 671 O O . GLY A 1 92 ? -7.219 6.394 7.089 1.00 89.62 92 GLY A O 1
ATOM 672 N N . THR A 1 93 ? -7.581 7.146 5.006 1.00 89.06 93 THR A N 1
ATOM 673 C CA . THR A 1 93 ? -8.949 7.634 5.210 1.00 89.06 93 THR A CA 1
ATOM 674 C C . THR A 1 93 ? -9.866 6.988 4.181 1.00 89.06 93 THR A C 1
ATOM 676 O O . THR A 1 93 ? -9.454 6.740 3.048 1.00 89.06 93 THR A O 1
ATOM 679 N N . ALA A 1 94 ? -11.106 6.699 4.571 1.00 87.50 94 ALA A N 1
ATOM 680 C CA . ALA A 1 94 ? -12.146 6.342 3.616 1.00 87.50 94 ALA A CA 1
ATOM 681 C C . ALA A 1 94 ? -12.788 7.636 3.100 1.00 87.50 94 ALA A C 1
ATOM 683 O O . ALA A 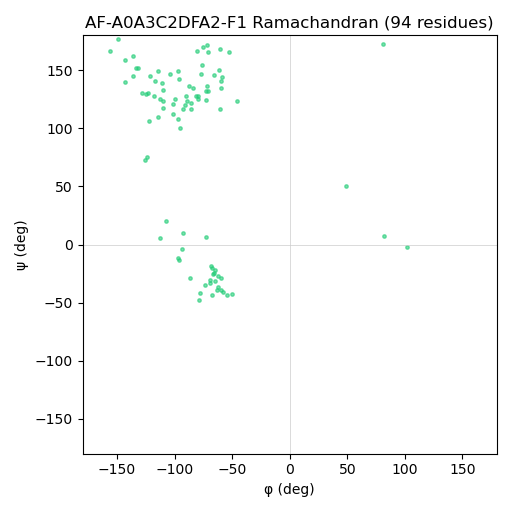1 94 ? -13.283 8.427 3.905 1.00 87.50 94 ALA A O 1
ATOM 684 N N . ASP A 1 95 ? -12.755 7.851 1.786 1.00 78.81 95 ASP A N 1
ATOM 685 C CA . ASP A 1 95 ? -13.585 8.882 1.166 1.00 78.81 95 ASP A CA 1
ATOM 686 C C . ASP A 1 95 ? -15.057 8.403 1.214 1.00 78.81 95 ASP A C 1
ATOM 688 O O . ASP A 1 95 ? -15.304 7.222 0.932 1.00 78.81 95 ASP A O 1
ATOM 692 N N . PRO A 1 96 ? -16.007 9.255 1.646 1.00 60.94 96 PRO A N 1
ATOM 693 C CA . PRO A 1 96 ? -17.425 8.907 1.776 1.00 60.94 96 PRO A CA 1
ATOM 694 C C . PRO A 1 96 ? -18.141 8.694 0.436 1.00 60.94 96 PRO A C 1
ATOM 696 O O . PRO A 1 96 ? -17.728 9.301 -0.580 1.00 60.94 96 PRO A O 1
#

pLDDT: mean 88.3, std 11.8, range [47.72, 98.12]